Protein AF-A0A8J9RIR8-F1 (afdb_monomer)

Radius of gyration: 15.97 Å; Cα contacts (8 Å, |Δi|>4): 294; chains: 1; bounding box: 37×49×43 Å

Mean predicted aligned error: 5.19 Å

Sequence (174 aa):
MQAFPHGALAYFNCGPESGASQPHKHTQIVPLPLAEGAGPELPFQRIIEDAQREEQTTKHVLALHSLPFQSYACLLPDRPTSKDLEQIFKELKAAFSPAVVPADGSPESYNMVLTSNFMMLVPRSRETYGPVAVNSMGFAGSMLVRSREELDFIHTESPMRVLAAVGVPWSERY

Secondary structure (DSSP, 8-state):
--S-TT-EEEEEEESGGGT---SS---EEEESPSSTT--SS-HHHHHHHHHHHHH-S--S-EE-TTSSS--EEEEPPSS--HHHHHHHHHHHHHHHGGGT--TT-PPP-EEEEE-SSEEEEEEBS-SEETTEE--TTGGGT-----SHHHHHHHHHH-HHHHHHHHBPPPPP--

Foldseek 3Di:
DPPAPQFKKKKFWDFDFALDPDPDGDIDIDHPDPDPPDHRDFPCVVLVVVQVVVVPDPDQKGFSVVAQFTKIKGWDDQDDDPVNVVVSVVSLCVVVVVQFCDPVNGDWTWMWMDTSTMIMIFGWPHQFDPVAGDHNVLVSVDGDDDDPVSVVVCVVCPSRNRSNVGTGGDDPPD

Nearest PDB structures (foldseek):
  4i5w-assembly1_A  TM=7.607E-01  e=5.183E-11  Saccharomyces cerevisiae S288C
  4i5t-assembly3_B-2  TM=7.555E-01  e=6.732E-10  Saccharomyces cerevisiae S288C
  4i5t-assembly3_A  TM=7.401E-01  e=1.022E-09  Saccharomyces cerevisiae S288C
  4i5w-assembly2_B  TM=7.711E-01  e=5.427E-09  Saccharomyces cerevisiae S288C
  4i5v-assembly3_A  TM=7.826E-01  e=9.281E-09  Saccharomyces cerevisiae

Solvent-accessible surface area (backbone atoms only — not comparable to full-atom values): 9935 Å² total; per-residue (Å²): 132,69,97,46,87,58,38,49,42,36,35,33,45,37,40,83,26,10,50,48,91,63,96,64,94,68,74,49,76,44,62,36,40,89,45,90,95,50,63,59,74,48,73,57,53,59,54,52,55,51,44,55,65,71,64,75,57,89,67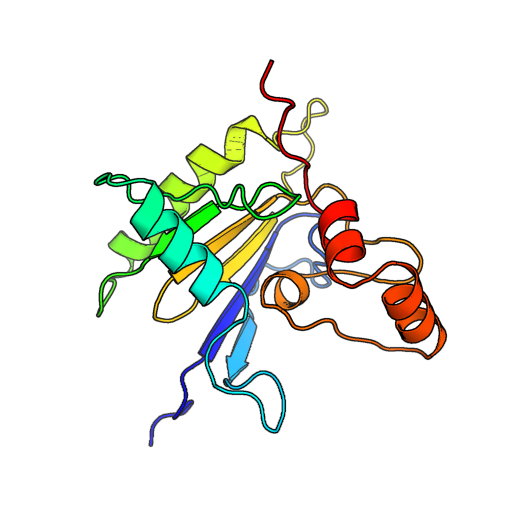,66,67,41,71,41,75,92,46,76,23,43,35,35,34,28,74,48,56,99,76,67,48,74,66,52,53,50,50,52,50,52,53,46,46,60,73,48,45,89,77,50,68,45,92,86,70,56,78,54,21,27,22,29,43,36,47,76,57,32,41,35,43,32,47,30,69,30,29,49,50,86,85,40,70,41,37,31,49,43,79,52,67,46,75,83,71,91,46,70,67,38,46,54,48,38,68,72,60,33,66,67,50,51,52,32,65,19,22,32,63,64,78,83,86,126

Structure (mmCIF, N/CA/C/O backbone):
data_AF-A0A8J9RIR8-F1
#
_entry.id   AF-A0A8J9RIR8-F1
#
loop_
_atom_site.group_PDB
_atom_site.id
_atom_site.type_symbol
_atom_site.label_atom_id
_atom_site.label_alt_id
_atom_site.label_comp_id
_atom_site.label_asym_id
_atom_site.label_entity_id
_atom_site.label_seq_id
_atom_site.pdb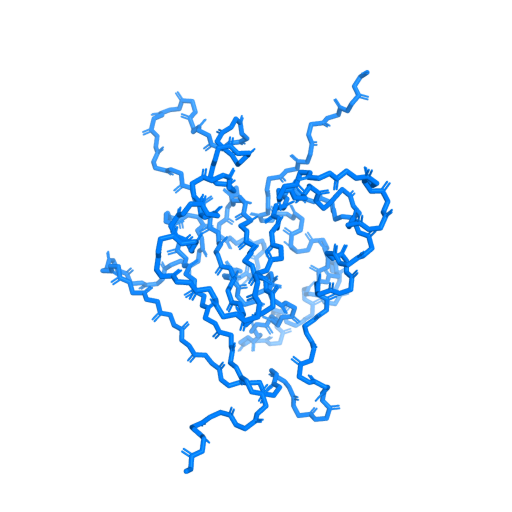x_PDB_ins_code
_atom_site.Cartn_x
_atom_site.Cartn_y
_atom_site.Cartn_z
_atom_site.occupancy
_atom_site.B_iso_or_equiv
_atom_site.auth_seq_id
_atom_site.auth_comp_id
_atom_site.auth_asym_id
_atom_site.auth_atom_id
_atom_site.pdbx_PDB_model_num
ATOM 1 N N . MET A 1 1 ? 8.951 -28.350 7.298 1.00 45.59 1 MET A N 1
ATOM 2 C CA . MET A 1 1 ? 7.948 -27.546 8.024 1.00 45.59 1 MET A CA 1
ATOM 3 C C . MET A 1 1 ? 7.936 -26.173 7.373 1.00 45.59 1 MET A C 1
ATOM 5 O O . MET A 1 1 ? 8.959 -25.504 7.406 1.00 45.59 1 MET A O 1
ATOM 9 N N . GLN A 1 2 ? 6.874 -25.816 6.651 1.00 62.34 2 GLN A N 1
ATOM 10 C CA . GLN A 1 2 ? 6.778 -24.506 6.003 1.00 62.34 2 GLN A CA 1
ATOM 11 C C . GLN A 1 2 ? 6.326 -23.514 7.080 1.00 62.34 2 GLN A C 1
ATOM 13 O O . GLN A 1 2 ? 5.289 -23.741 7.694 1.00 62.34 2 GLN A O 1
ATOM 18 N N . ALA A 1 3 ? 7.114 -22.471 7.360 1.00 73.44 3 ALA A N 1
ATOM 19 C CA . ALA A 1 3 ? 6.799 -21.504 8.422 1.00 73.44 3 ALA A CA 1
ATOM 20 C C . ALA A 1 3 ? 5.435 -20.817 8.209 1.00 73.44 3 ALA A C 1
ATOM 22 O O . ALA A 1 3 ? 4.784 -20.428 9.173 1.00 73.44 3 ALA A O 1
ATOM 23 N N . PHE A 1 4 ? 4.988 -20.739 6.951 1.00 84.00 4 PHE A N 1
ATOM 24 C CA . PHE A 1 4 ? 3.717 -20.156 6.535 1.00 84.00 4 PHE A CA 1
ATOM 25 C C . PHE A 1 4 ? 3.030 -21.074 5.507 1.00 84.00 4 PHE A C 1
ATOM 27 O O . PHE A 1 4 ? 3.273 -20.929 4.308 1.00 84.00 4 PHE A O 1
ATOM 34 N N . PRO A 1 5 ? 2.213 -22.056 5.935 1.00 83.81 5 PRO A N 1
ATOM 35 C CA . PRO A 1 5 ? 1.613 -23.047 5.032 1.00 83.81 5 PRO A CA 1
ATOM 36 C C . PRO A 1 5 ? 0.628 -22.439 4.021 1.00 83.81 5 PRO A C 1
ATOM 38 O O . PRO A 1 5 ? 0.393 -23.022 2.968 1.00 83.81 5 PRO A O 1
ATOM 41 N N . HIS A 1 6 ? 0.086 -21.257 4.318 1.00 85.81 6 HIS A N 1
ATOM 42 C CA . HIS A 1 6 ? -0.828 -20.513 3.447 1.00 85.81 6 HIS A CA 1
ATOM 43 C C . HIS A 1 6 ? -0.175 -19.278 2.804 1.00 85.81 6 HIS A C 1
ATOM 45 O O . HIS A 1 6 ? -0.866 -18.437 2.237 1.00 85.81 6 HIS A O 1
ATOM 51 N N . GLY A 1 7 ? 1.154 -19.165 2.886 1.00 90.62 7 GLY A N 1
ATOM 52 C CA . GLY A 1 7 ? 1.893 -17.993 2.429 1.00 90.62 7 GLY A CA 1
ATOM 53 C C . GLY A 1 7 ? 1.921 -16.855 3.450 1.00 90.62 7 GLY A C 1
ATOM 54 O O . GLY A 1 7 ? 1.389 -16.951 4.559 1.00 90.62 7 GLY A O 1
ATOM 55 N N . ALA A 1 8 ? 2.603 -15.778 3.073 1.00 93.38 8 ALA A N 1
ATOM 56 C CA . ALA A 1 8 ? 2.803 -14.609 3.913 1.00 93.38 8 ALA A CA 1
ATOM 57 C C . ALA A 1 8 ? 2.716 -13.322 3.091 1.00 93.38 8 ALA A C 1
ATOM 59 O O . ALA A 1 8 ? 2.987 -13.303 1.888 1.00 93.38 8 ALA A O 1
ATOM 60 N N . LEU A 1 9 ? 2.379 -12.247 3.789 1.00 94.81 9 LEU A N 1
ATOM 61 C CA . LEU A 1 9 ? 2.416 -10.877 3.306 1.00 94.81 9 LEU A CA 1
ATOM 62 C C . LEU A 1 9 ? 3.607 -10.177 3.959 1.00 94.81 9 LEU A C 1
ATOM 64 O O . LEU A 1 9 ? 3.706 -10.137 5.185 1.00 94.81 9 LEU A O 1
ATOM 68 N N . ALA A 1 10 ? 4.487 -9.597 3.152 1.00 96.50 10 ALA A N 1
ATOM 69 C CA . ALA A 1 10 ? 5.483 -8.643 3.609 1.00 96.50 10 ALA A CA 1
ATOM 70 C C . ALA A 1 10 ? 5.003 -7.215 3.325 1.00 96.50 10 ALA A C 1
ATOM 72 O O . ALA A 1 10 ? 4.402 -6.953 2.283 1.00 96.50 10 ALA A O 1
ATOM 73 N N . TYR A 1 11 ? 5.278 -6.275 4.226 1.00 97.00 11 TYR A N 1
ATOM 74 C CA . TYR A 1 11 ? 4.916 -4.877 4.015 1.00 97.00 11 TYR A CA 1
ATOM 75 C C . TYR A 1 11 ? 5.944 -3.887 4.561 1.00 97.00 11 TYR A C 1
ATOM 77 O O . TYR A 1 11 ? 6.738 -4.197 5.456 1.00 97.00 11 TYR A O 1
ATOM 85 N N . PHE A 1 12 ? 5.931 -2.678 3.996 1.00 96.62 12 PHE A N 1
ATOM 86 C CA . PHE A 1 12 ? 6.843 -1.594 4.351 1.00 96.62 12 PHE A CA 1
ATOM 87 C C . PHE A 1 12 ? 6.146 -0.231 4.310 1.00 96.62 12 PHE A C 1
ATOM 89 O O . PHE A 1 12 ? 5.487 0.114 3.331 1.00 96.62 12 PHE A O 1
ATOM 96 N N . ASN A 1 13 ? 6.332 0.556 5.370 1.00 96.12 13 ASN A N 1
ATOM 97 C CA . ASN A 1 13 ? 5.835 1.924 5.492 1.00 96.12 13 ASN A CA 1
ATOM 98 C C . ASN A 1 13 ? 7.023 2.881 5.301 1.00 96.12 13 ASN A C 1
ATOM 100 O O . ASN A 1 13 ? 7.953 2.870 6.109 1.00 96.12 13 ASN A O 1
ATOM 104 N N . CYS A 1 14 ? 7.028 3.657 4.216 1.00 93.44 14 CYS A N 1
ATOM 105 C CA . CYS A 1 14 ? 8.095 4.600 3.895 1.00 93.44 14 CYS A CA 1
ATOM 106 C C . CYS A 1 14 ? 7.620 6.043 4.047 1.00 93.44 14 CYS A C 1
ATOM 108 O O . CYS A 1 14 ? 6.610 6.401 3.456 1.00 93.44 14 CYS A O 1
ATOM 110 N N . GLY A 1 15 ? 8.375 6.873 4.767 1.00 90.88 15 GLY A N 1
ATOM 111 C CA . GLY A 1 15 ? 8.093 8.303 4.904 1.00 90.88 15 GLY A CA 1
ATOM 112 C C . GLY A 1 15 ? 7.105 8.639 6.030 1.00 90.88 15 GLY A C 1
ATOM 113 O O . GLY A 1 15 ? 6.448 7.736 6.564 1.00 90.88 15 GLY A O 1
ATOM 114 N N . PRO A 1 16 ? 7.027 9.924 6.420 1.00 89.62 16 PRO A N 1
ATOM 115 C CA . PRO A 1 16 ? 6.246 10.380 7.573 1.00 89.62 16 PRO A CA 1
ATOM 116 C C . PRO A 1 16 ? 4.753 10.054 7.458 1.00 89.62 16 PRO A C 1
ATOM 118 O O . PRO A 1 16 ? 4.146 9.637 8.435 1.00 89.62 16 PRO A O 1
ATOM 121 N N . GLU A 1 17 ? 4.178 10.111 6.255 1.00 92.62 17 GLU A N 1
ATOM 122 C CA . GLU A 1 17 ? 2.733 9.936 6.057 1.00 92.62 17 GLU A CA 1
ATOM 123 C C . GLU A 1 17 ? 2.306 8.474 5.855 1.00 92.62 17 GLU A C 1
ATOM 125 O O . GLU A 1 17 ? 1.161 8.181 5.512 1.00 92.62 17 GLU A O 1
ATOM 130 N N . SER A 1 18 ? 3.220 7.517 6.022 1.00 91.19 18 SER A N 1
ATOM 131 C CA . SER A 1 18 ? 2.958 6.106 5.709 1.00 91.19 18 SER A CA 1
ATOM 132 C C . SER A 1 18 ? 2.389 5.275 6.858 1.00 91.19 18 SER A C 1
ATOM 134 O O . SER A 1 18 ? 2.110 4.086 6.661 1.00 91.19 18 SER A O 1
ATOM 136 N N . GLY A 1 19 ? 2.237 5.865 8.047 1.00 87.19 19 GLY A N 1
ATOM 137 C CA . GLY A 1 19 ? 1.955 5.125 9.280 1.00 87.19 19 GLY A CA 1
ATOM 138 C C . GLY A 1 19 ? 3.176 4.370 9.808 1.00 87.19 19 GLY A C 1
ATOM 139 O O . GLY A 1 19 ? 3.045 3.283 10.378 1.00 87.19 19 GLY A O 1
ATOM 140 N N . ALA A 1 20 ? 4.380 4.894 9.550 1.00 79.81 20 ALA A N 1
ATOM 141 C CA . ALA A 1 20 ? 5.628 4.342 10.060 1.00 79.81 20 ALA A CA 1
ATOM 142 C C . ALA A 1 20 ? 5.818 4.725 11.534 1.00 79.81 20 ALA A C 1
ATOM 144 O O . ALA A 1 20 ? 5.981 5.891 11.871 1.00 79.81 20 ALA A O 1
ATOM 145 N N . SER A 1 21 ? 5.856 3.729 12.419 1.00 72.44 21 SER A N 1
ATOM 146 C CA . SER A 1 21 ? 6.003 3.947 13.864 1.00 72.44 21 SER A CA 1
ATOM 147 C C . SER A 1 21 ? 7.442 3.837 14.382 1.00 72.44 21 SER A C 1
ATOM 149 O O . SER A 1 21 ? 7.676 4.068 15.564 1.00 72.44 21 SER A O 1
ATOM 151 N N . GLN A 1 22 ? 8.403 3.419 13.550 1.00 74.88 22 GLN A N 1
ATOM 152 C CA . GLN A 1 22 ? 9.813 3.266 13.935 1.00 74.88 22 GLN A CA 1
ATOM 153 C C . GLN A 1 22 ? 10.727 4.000 12.946 1.00 74.88 22 GLN A C 1
ATOM 155 O O . GLN A 1 22 ? 10.530 3.864 11.737 1.00 74.88 22 GLN A O 1
ATOM 160 N N . PRO A 1 23 ? 11.754 4.723 13.432 1.00 74.94 23 PRO A N 1
ATOM 161 C CA . PRO A 1 23 ? 12.629 5.531 12.582 1.00 74.94 23 PRO A CA 1
ATOM 162 C C . PRO A 1 23 ? 13.629 4.694 11.771 1.00 74.94 23 PRO A C 1
ATOM 164 O O . PRO A 1 23 ? 14.161 5.166 10.768 1.00 74.94 23 PRO A O 1
ATOM 167 N N . HIS A 1 24 ? 13.912 3.455 12.187 1.00 82.56 24 HIS A N 1
ATOM 168 C CA . HIS A 1 24 ? 14.817 2.573 11.454 1.00 82.56 24 HIS A CA 1
ATOM 169 C C . HIS A 1 24 ? 14.079 1.829 10.333 1.00 82.56 24 HIS A C 1
ATOM 171 O O . HIS A 1 24 ? 12.945 1.376 10.501 1.00 82.56 24 HIS A O 1
ATOM 177 N N . LYS A 1 25 ? 14.746 1.632 9.190 1.00 86.50 25 LYS A N 1
ATOM 178 C CA . LYS A 1 25 ? 14.196 0.861 8.067 1.00 86.50 25 LYS A CA 1
ATOM 179 C C . LYS A 1 25 ? 13.946 -0.586 8.502 1.00 86.50 25 LYS A C 1
ATOM 181 O O . LYS A 1 25 ? 14.880 -1.288 8.880 1.00 86.50 25 LYS A O 1
ATOM 186 N N . HIS A 1 26 ? 12.696 -1.030 8.447 1.00 91.88 26 HIS A N 1
ATOM 187 C CA . HIS A 1 26 ? 12.300 -2.396 8.778 1.00 91.88 26 HIS A CA 1
ATOM 188 C C . HIS A 1 26 ? 11.154 -2.838 7.871 1.00 91.88 26 HIS A C 1
ATOM 190 O O . HIS A 1 26 ? 10.289 -2.040 7.531 1.00 91.88 26 HIS A O 1
ATOM 196 N N . THR A 1 27 ? 11.147 -4.111 7.492 1.00 93.69 27 THR A N 1
ATOM 197 C CA . THR A 1 27 ? 10.045 -4.751 6.764 1.00 93.69 27 THR A CA 1
ATOM 198 C C . THR A 1 27 ? 9.365 -5.722 7.712 1.00 93.69 27 THR A C 1
ATOM 200 O O . THR A 1 27 ? 10.038 -6.423 8.468 1.00 93.69 27 THR A O 1
ATOM 203 N N . GLN A 1 28 ? 8.038 -5.757 7.689 1.00 94.81 28 GLN A N 1
ATOM 204 C CA . GLN A 1 28 ? 7.244 -6.642 8.534 1.00 94.81 28 GLN A CA 1
ATOM 205 C C . GLN A 1 28 ? 6.691 -7.784 7.684 1.00 94.81 28 GLN A C 1
ATOM 207 O O . GLN A 1 28 ? 6.364 -7.572 6.520 1.00 94.81 28 GLN A O 1
ATOM 212 N N . ILE A 1 29 ? 6.607 -8.988 8.251 1.00 95.69 29 ILE A N 1
ATOM 213 C CA . ILE A 1 29 ? 6.061 -10.175 7.584 1.00 95.69 29 ILE A CA 1
ATOM 214 C C . ILE A 1 29 ? 4.972 -10.750 8.482 1.00 95.69 29 ILE A C 1
ATOM 216 O O . ILE A 1 29 ? 5.214 -10.972 9.669 1.00 95.69 29 ILE A O 1
ATOM 220 N N . VAL A 1 30 ? 3.791 -10.993 7.919 1.00 94.12 30 VAL A N 1
ATOM 221 C CA . VAL A 1 30 ? 2.647 -11.582 8.622 1.00 94.12 30 VAL A CA 1
ATOM 222 C C . VAL A 1 30 ? 2.140 -12.823 7.878 1.00 94.12 30 VAL A C 1
ATOM 224 O O . VAL A 1 30 ? 2.160 -12.846 6.643 1.00 94.12 30 VAL A O 1
ATOM 227 N N . PRO A 1 31 ? 1.712 -13.872 8.602 1.00 93.69 31 PRO A N 1
ATOM 228 C CA . PRO A 1 31 ? 1.112 -15.054 7.995 1.00 93.69 31 PRO A CA 1
ATOM 229 C C . PRO A 1 31 ? -0.245 -14.727 7.361 1.00 93.69 31 PRO A C 1
ATOM 231 O O . PRO A 1 31 ? -0.963 -13.849 7.836 1.00 93.69 31 PRO A O 1
ATOM 234 N N . LEU A 1 32 ? -0.609 -15.471 6.317 1.00 92.12 32 LEU A N 1
ATOM 235 C CA . LEU A 1 32 ? -1.971 -15.508 5.780 1.00 92.12 32 LEU A CA 1
ATOM 236 C C . LEU A 1 32 ? -2.734 -16.724 6.348 1.00 92.12 32 LEU A C 1
ATOM 238 O O . LEU A 1 32 ? -2.093 -17.727 6.682 1.00 92.12 32 LEU A O 1
ATOM 242 N N . PRO A 1 33 ? -4.080 -16.678 6.442 1.00 92.50 33 PRO A N 1
ATOM 243 C CA . PRO A 1 33 ? -4.962 -15.544 6.133 1.00 92.50 33 PRO A CA 1
ATOM 244 C C . PRO A 1 33 ? -4.865 -14.414 7.172 1.00 92.50 33 PRO A C 1
ATOM 246 O O . PRO A 1 33 ? -4.462 -14.640 8.309 1.00 92.50 33 PRO A O 1
ATOM 249 N N . LEU A 1 34 ? -5.252 -13.192 6.787 1.00 89.25 34 LEU A N 1
ATOM 250 C CA . LEU A 1 34 ? -5.202 -12.023 7.684 1.00 89.25 34 LEU A CA 1
ATOM 251 C C . LEU A 1 34 ? -6.315 -12.001 8.743 1.00 89.25 34 LEU A C 1
ATOM 253 O O . LEU A 1 34 ? -6.209 -11.267 9.723 1.00 89.25 34 LEU A O 1
ATOM 257 N N . ALA A 1 35 ? -7.377 -12.780 8.546 1.00 85.81 35 ALA A N 1
ATOM 258 C CA . ALA A 1 35 ? -8.498 -12.891 9.468 1.00 85.81 35 ALA A CA 1
ATOM 259 C C . ALA A 1 35 ? -8.967 -14.346 9.560 1.00 85.81 35 ALA A C 1
ATOM 261 O O . ALA A 1 35 ? -8.908 -15.097 8.582 1.00 85.81 35 ALA A O 1
ATOM 262 N N . GLU A 1 36 ? -9.457 -14.742 10.732 1.00 82.94 36 GLU A N 1
ATOM 263 C CA . GLU A 1 36 ? -10.063 -16.059 10.918 1.00 82.94 36 GLU A CA 1
ATOM 264 C C . GLU A 1 36 ? -11.287 -16.224 10.008 1.00 82.94 36 GLU A C 1
ATOM 266 O O . GLU A 1 36 ? -12.110 -15.320 9.869 1.00 82.94 36 GLU A O 1
ATOM 271 N N . GLY A 1 37 ? -11.396 -17.381 9.354 1.00 81.06 37 GLY A N 1
ATOM 272 C CA . GLY A 1 37 ? -12.472 -17.665 8.401 1.00 81.06 37 GLY A CA 1
ATOM 273 C C . GLY A 1 37 ? -12.325 -16.987 7.032 1.00 81.06 37 GLY A C 1
ATOM 274 O O . GLY A 1 37 ? -13.119 -17.283 6.139 1.00 81.06 37 GLY A O 1
ATOM 275 N N . ALA A 1 38 ? -11.315 -16.133 6.827 1.00 81.56 38 ALA A N 1
ATOM 276 C CA . ALA A 1 38 ? -10.971 -15.611 5.508 1.00 81.56 38 ALA A CA 1
ATOM 277 C C . ALA A 1 38 ? -10.074 -16.590 4.730 1.00 81.56 38 ALA A C 1
ATOM 279 O O . ALA A 1 38 ? -9.322 -17.380 5.305 1.00 81.56 38 ALA A O 1
ATOM 280 N N . GLY A 1 39 ? -10.136 -16.518 3.398 1.00 84.19 39 GLY A N 1
ATOM 281 C CA . GLY A 1 39 ? -9.156 -17.176 2.535 1.00 84.19 39 GLY A CA 1
ATOM 282 C C . GLY A 1 39 ? -7.779 -16.495 2.613 1.00 84.19 39 GLY A C 1
ATOM 283 O O . GLY A 1 39 ? -7.671 -15.372 3.104 1.00 84.19 39 GLY A O 1
ATOM 284 N N . PRO A 1 40 ? -6.713 -17.145 2.112 1.00 83.62 40 PRO A N 1
ATOM 285 C CA . PRO A 1 40 ? -5.377 -16.544 2.065 1.00 83.62 40 PRO A CA 1
ATOM 286 C C . PRO A 1 40 ? -5.268 -15.407 1.038 1.00 83.62 40 PRO A C 1
ATOM 288 O O . PRO A 1 40 ? -4.310 -14.641 1.061 1.00 83.62 40 PRO A O 1
ATOM 291 N N . GLU A 1 41 ? -6.231 -15.309 0.124 1.00 86.44 41 GLU A N 1
ATOM 292 C CA . GLU A 1 41 ? -6.266 -14.302 -0.927 1.00 86.44 41 GLU A CA 1
ATOM 293 C C . GLU A 1 41 ? -6.605 -12.919 -0.355 1.00 86.44 41 GLU A C 1
ATOM 295 O O . GLU A 1 41 ? -7.573 -12.751 0.389 1.00 86.44 41 GLU A O 1
ATOM 300 N N . LEU A 1 42 ? -5.809 -11.915 -0.719 1.00 88.00 42 LEU A N 1
ATOM 301 C CA . LEU A 1 42 ? -6.040 -10.535 -0.300 1.00 88.00 42 LEU A CA 1
ATOM 302 C C . LEU A 1 42 ? -7.127 -9.889 -1.169 1.00 88.00 42 LEU A C 1
ATOM 304 O O . LEU A 1 42 ? -7.148 -10.137 -2.376 1.00 88.00 42 LEU A O 1
ATOM 308 N N . PRO A 1 43 ? -7.961 -8.978 -0.628 1.00 84.88 43 PRO A N 1
ATOM 309 C CA . PRO A 1 43 ? -9.014 -8.310 -1.401 1.00 84.88 43 PRO A CA 1
ATOM 310 C C . PRO A 1 43 ? -8.511 -7.624 -2.679 1.00 84.88 43 PRO A C 1
ATOM 312 O O . PRO A 1 43 ? -9.194 -7.620 -3.700 1.00 84.88 43 PRO A O 1
ATOM 315 N N . PHE A 1 44 ? -7.291 -7.082 -2.638 1.00 86.75 44 PHE A N 1
ATOM 316 C CA . PHE A 1 44 ? -6.675 -6.388 -3.767 1.00 86.75 44 PHE A CA 1
ATOM 317 C C . PHE A 1 44 ? -6.121 -7.319 -4.849 1.00 86.75 44 PHE A C 1
ATOM 319 O O . PHE A 1 44 ? -5.894 -6.856 -5.962 1.00 86.75 44 PHE A O 1
ATOM 326 N N . GLN A 1 45 ? -5.945 -8.618 -4.580 1.00 89.25 45 GLN A N 1
ATOM 327 C CA . GLN A 1 45 ? -5.436 -9.553 -5.585 1.00 89.25 45 GLN A CA 1
ATOM 328 C C . GLN A 1 45 ? -6.368 -9.620 -6.805 1.00 89.25 45 GLN A C 1
ATOM 330 O O . GLN A 1 45 ? -5.903 -9.486 -7.934 1.00 89.25 45 GLN A O 1
ATOM 335 N N . ARG A 1 46 ? -7.685 -9.709 -6.581 1.00 88.00 46 ARG A N 1
ATOM 336 C CA . ARG A 1 46 ? -8.682 -9.720 -7.667 1.00 88.00 46 ARG A CA 1
ATOM 337 C C . ARG A 1 46 ? -8.644 -8.450 -8.507 1.00 88.00 46 ARG A C 1
ATOM 339 O O . ARG A 1 46 ? -8.676 -8.530 -9.725 1.00 88.00 46 ARG A O 1
ATOM 346 N N . ILE A 1 47 ? -8.495 -7.295 -7.857 1.00 91.88 47 ILE A N 1
ATOM 347 C CA . ILE A 1 47 ? -8.394 -5.995 -8.534 1.00 91.88 47 ILE A CA 1
ATOM 348 C C . ILE A 1 47 ? -7.173 -5.950 -9.464 1.00 91.88 47 ILE A C 1
ATOM 350 O O . ILE A 1 47 ? -7.257 -5.416 -10.567 1.00 91.88 47 ILE A O 1
ATOM 354 N N . ILE A 1 48 ? -6.046 -6.525 -9.037 1.00 92.44 48 ILE A N 1
ATOM 355 C CA . ILE A 1 48 ? -4.823 -6.591 -9.845 1.00 92.44 48 ILE A CA 1
ATOM 356 C C . ILE A 1 48 ? -5.020 -7.523 -11.047 1.00 92.44 48 ILE A C 1
ATOM 358 O O . ILE A 1 48 ? -4.652 -7.170 -12.165 1.00 92.44 48 ILE A O 1
ATOM 362 N N . GLU A 1 49 ? -5.621 -8.694 -10.833 1.00 90.19 49 GLU A N 1
ATOM 363 C CA . GLU A 1 49 ? -5.919 -9.654 -11.903 1.00 90.19 49 GLU A CA 1
ATOM 364 C C . GLU A 1 49 ? -6.913 -9.086 -12.931 1.00 90.19 49 GLU A C 1
ATOM 366 O O . GLU A 1 49 ? -6.743 -9.292 -14.134 1.00 90.19 49 GLU A O 1
ATOM 371 N N . ASP A 1 50 ? -7.927 -8.343 -12.481 1.00 89.81 50 ASP A N 1
ATOM 372 C CA . ASP A 1 50 ? -8.871 -7.636 -13.351 1.00 89.81 50 ASP A CA 1
ATOM 373 C C . ASP A 1 50 ? -8.161 -6.565 -14.187 1.00 89.81 50 ASP A C 1
ATOM 375 O O . ASP A 1 50 ? -8.275 -6.574 -15.414 1.00 89.81 50 ASP A O 1
ATOM 379 N N . ALA A 1 51 ? -7.345 -5.715 -13.553 1.00 90.38 51 ALA A N 1
ATOM 380 C CA . ALA A 1 51 ? -6.566 -4.695 -14.252 1.00 90.38 51 ALA A CA 1
ATOM 381 C C . ALA A 1 51 ? -5.631 -5.309 -15.309 1.00 90.38 51 ALA A C 1
ATOM 383 O O . ALA A 1 51 ? -5.516 -4.782 -16.415 1.00 90.38 51 ALA A O 1
ATOM 384 N N . GLN A 1 52 ? -5.008 -6.456 -15.010 1.00 89.44 52 GLN A N 1
ATOM 385 C CA . GLN A 1 52 ? -4.170 -7.172 -15.974 1.00 89.44 52 GLN A CA 1
ATOM 386 C C . GLN A 1 52 ? -4.965 -7.641 -17.201 1.00 89.44 52 GLN A C 1
ATOM 388 O O . GLN A 1 52 ? -4.479 -7.533 -18.330 1.00 89.44 52 GLN A O 1
ATOM 393 N N . ARG A 1 53 ? -6.177 -8.173 -16.996 1.00 87.31 53 ARG A N 1
ATOM 394 C CA . ARG A 1 53 ? -7.047 -8.628 -18.092 1.00 87.31 53 ARG A CA 1
ATOM 395 C C . ARG A 1 53 ? -7.498 -7.473 -18.986 1.00 87.31 53 ARG A C 1
ATOM 397 O O . ARG A 1 53 ? -7.571 -7.646 -20.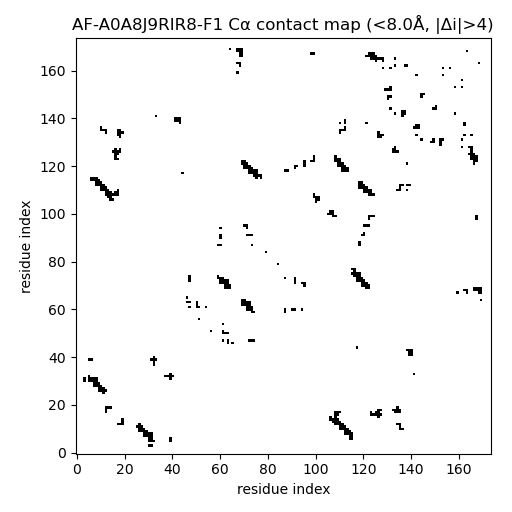201 1.00 87.31 53 ARG A O 1
ATOM 404 N N . GLU A 1 54 ? -7.800 -6.320 -18.396 1.00 84.81 54 GLU A N 1
ATOM 405 C CA . GLU A 1 54 ? -8.284 -5.132 -19.110 1.00 84.81 54 GLU A CA 1
ATOM 406 C C . GLU A 1 54 ? -7.197 -4.446 -19.941 1.00 84.81 54 GLU A C 1
ATOM 408 O O . GLU A 1 54 ? -7.445 -4.052 -21.080 1.00 84.81 54 GLU A O 1
ATOM 413 N N . GLU A 1 55 ? -5.988 -4.328 -19.394 1.00 76.75 55 GLU A N 1
ATOM 414 C CA . GLU A 1 55 ? -4.870 -3.614 -20.015 1.00 76.75 55 GLU A CA 1
ATOM 415 C C . GLU A 1 55 ? -4.394 -4.275 -21.333 1.00 76.75 55 GLU A C 1
ATOM 417 O O . GLU A 1 55 ? -3.791 -3.593 -22.162 1.00 76.75 55 GLU A O 1
ATOM 422 N N . GLN A 1 56 ? -4.686 -5.570 -21.569 1.00 65.00 56 GLN A N 1
ATOM 423 C CA . GLN A 1 56 ? -4.311 -6.346 -22.777 1.00 65.00 56 GLN A CA 1
ATOM 424 C C . GLN A 1 56 ? -2.862 -6.105 -23.249 1.00 65.00 56 GLN A C 1
ATOM 426 O O . GLN A 1 56 ? -2.546 -6.195 -24.437 1.00 65.00 56 GLN A O 1
ATOM 431 N N . THR A 1 57 ? -1.965 -5.772 -22.322 1.00 57.66 57 THR A N 1
ATOM 432 C CA . THR A 1 57 ? -0.616 -5.301 -22.626 1.00 57.66 57 THR A CA 1
ATOM 433 C C . THR A 1 57 ? 0.440 -6.124 -21.915 1.00 57.66 57 THR A C 1
ATOM 435 O O . THR A 1 57 ? 0.196 -6.788 -20.912 1.00 57.66 57 THR A O 1
ATOM 438 N N . THR A 1 58 ? 1.649 -6.059 -22.459 1.00 54.19 58 THR A N 1
ATOM 439 C CA . THR A 1 58 ? 2.865 -6.624 -21.880 1.00 54.19 58 THR A CA 1
ATOM 440 C C . THR A 1 58 ? 3.476 -5.721 -20.805 1.00 54.19 58 THR A C 1
ATOM 442 O O . THR A 1 58 ? 4.586 -5.999 -20.355 1.00 54.19 58 THR A O 1
ATOM 445 N N . LYS A 1 59 ? 2.836 -4.598 -20.434 1.00 55.72 59 LYS A N 1
ATOM 446 C CA . LYS A 1 59 ? 3.348 -3.741 -19.355 1.00 55.72 59 LYS A CA 1
ATOM 447 C C . LYS A 1 59 ? 3.349 -4.520 -18.041 1.00 55.72 59 LYS A C 1
ATOM 449 O O . LYS A 1 59 ? 2.341 -5.095 -17.648 1.00 55.72 59 LYS A O 1
ATOM 454 N N . HIS A 1 60 ? 4.488 -4.487 -17.357 1.00 77.50 60 HIS A N 1
ATOM 455 C CA . HIS A 1 60 ? 4.663 -5.116 -16.050 1.00 77.50 60 HIS A CA 1
ATOM 456 C C . HIS A 1 60 ? 3.917 -4.367 -14.935 1.00 77.50 60 HIS A C 1
ATOM 458 O O . HIS A 1 60 ? 3.406 -4.991 -14.009 1.00 77.50 60 HIS A O 1
ATOM 464 N N . VAL A 1 61 ? 3.803 -3.038 -15.043 1.00 91.31 61 VAL A N 1
ATOM 465 C CA . VAL A 1 61 ? 3.126 -2.196 -14.046 1.00 91.31 61 VAL A CA 1
ATOM 466 C C . VAL A 1 61 ? 1.685 -1.905 -14.452 1.00 91.31 61 VAL A C 1
ATOM 468 O O . VAL A 1 61 ? 1.432 -1.358 -15.524 1.00 91.31 61 VAL A O 1
ATOM 471 N N . LEU A 1 62 ? 0.768 -2.211 -13.540 1.00 93.25 62 LEU A N 1
ATOM 472 C CA . LEU A 1 62 ? -0.671 -2.009 -13.632 1.00 93.25 62 LEU A CA 1
ATOM 473 C C . LEU A 1 62 ? -1.077 -0.828 -12.746 1.00 93.25 62 LEU A C 1
ATOM 475 O O . LEU A 1 62 ? -0.779 -0.819 -11.549 1.00 93.25 62 LEU A O 1
ATOM 479 N N . ALA A 1 63 ? -1.774 0.153 -13.317 1.00 92.81 63 ALA A N 1
ATOM 480 C CA . ALA A 1 63 ? -2.426 1.220 -12.563 1.00 92.81 63 ALA A CA 1
ATOM 481 C C . ALA A 1 63 ? -3.845 0.775 -12.177 1.00 92.81 63 ALA A C 1
ATOM 483 O O . ALA A 1 63 ? -4.679 0.510 -13.042 1.00 92.81 63 ALA A O 1
ATOM 484 N N . LEU A 1 64 ? -4.141 0.687 -10.879 1.00 93.69 64 LEU A N 1
ATOM 485 C CA . LEU A 1 64 ? -5.404 0.127 -10.388 1.00 93.69 64 LEU A CA 1
ATOM 486 C C . LEU A 1 64 ? -6.504 1.201 -10.346 1.00 93.69 64 LEU A C 1
ATOM 488 O O . LEU A 1 64 ? -6.942 1.638 -9.284 1.00 93.69 64 LEU A O 1
ATOM 492 N N . HIS A 1 65 ? -6.950 1.655 -11.518 1.00 92.38 65 HIS A N 1
ATOM 493 C CA . HIS A 1 65 ? -7.914 2.757 -11.657 1.00 92.38 65 HIS A CA 1
ATOM 494 C C . HIS A 1 65 ? -9.319 2.473 -11.102 1.00 92.38 65 HIS A C 1
ATOM 496 O O . HIS A 1 65 ? -10.102 3.405 -10.932 1.00 92.38 65 HIS A O 1
ATOM 502 N N . SER A 1 66 ? -9.643 1.216 -10.793 1.00 92.88 66 SER A N 1
ATOM 503 C CA . SER A 1 66 ? -10.872 0.858 -10.076 1.00 92.88 66 SER A CA 1
ATOM 504 C C . SER A 1 66 ? -10.856 1.302 -8.606 1.00 92.88 66 SER A C 1
ATOM 506 O O . SER A 1 66 ? -11.908 1.354 -7.969 1.00 92.88 66 SER A O 1
ATOM 508 N N . LEU A 1 67 ? -9.684 1.653 -8.065 1.00 94.88 67 LEU A N 1
ATOM 509 C CA . LEU A 1 67 ? -9.533 2.227 -6.733 1.00 94.88 67 LEU A CA 1
ATOM 510 C C . LEU A 1 67 ? -9.565 3.761 -6.788 1.00 94.88 67 LEU A C 1
ATOM 512 O O . LEU A 1 67 ? -8.977 4.356 -7.690 1.00 94.88 67 LEU A O 1
ATOM 516 N N . PRO A 1 68 ? -10.181 4.437 -5.800 1.00 95.56 68 PRO A N 1
ATOM 517 C CA . PRO A 1 68 ? -10.331 5.898 -5.787 1.00 95.56 68 PRO A CA 1
ATOM 518 C C . PRO A 1 68 ? -9.046 6.655 -5.410 1.00 95.56 68 PRO A C 1
ATOM 520 O O . PRO A 1 68 ? -9.057 7.873 -5.249 1.00 95.56 68 PRO A O 1
ATOM 523 N N . PHE A 1 69 ? -7.939 5.942 -5.247 1.00 94.75 69 PHE A N 1
ATOM 524 C CA . PHE A 1 69 ? -6.622 6.477 -4.952 1.00 94.75 69 PHE A CA 1
ATOM 525 C C . PHE A 1 69 ? -5.602 5.794 -5.854 1.00 94.75 69 PHE A C 1
ATOM 527 O O . PHE A 1 69 ? -5.758 4.634 -6.251 1.00 94.75 69 PHE A O 1
ATOM 534 N N . GLN A 1 70 ? -4.535 6.521 -6.151 1.00 95.06 70 GLN A N 1
ATOM 535 C CA . GLN A 1 70 ? -3.416 6.012 -6.910 1.00 95.06 70 GLN A CA 1
ATOM 536 C C . GLN A 1 70 ? -2.847 4.777 -6.237 1.00 95.06 70 GLN A C 1
ATOM 538 O O . GLN A 1 70 ? -2.574 4.765 -5.040 1.00 95.06 70 GLN A O 1
ATOM 543 N N . SER A 1 71 ? -2.691 3.728 -7.022 1.00 95.25 71 SER A N 1
ATOM 544 C CA . SER A 1 71 ? -2.149 2.454 -6.583 1.00 95.25 71 SER A CA 1
ATOM 545 C C . SER A 1 71 ? -1.624 1.723 -7.806 1.00 95.25 71 SER A C 1
ATOM 547 O O . SER A 1 71 ? -2.250 1.713 -8.870 1.00 95.25 71 SER A O 1
ATOM 549 N N . TYR A 1 72 ? -0.429 1.167 -7.657 1.00 95.25 72 TYR A N 1
ATOM 550 C CA . TYR A 1 72 ? 0.315 0.554 -8.744 1.00 95.25 72 TYR A CA 1
ATOM 551 C C . TYR A 1 72 ? 0.741 -0.835 -8.310 1.00 95.25 72 TYR A C 1
ATOM 553 O O . TYR A 1 72 ? 1.265 -0.996 -7.207 1.00 95.25 72 TYR A O 1
ATOM 561 N N . ALA A 1 73 ? 0.538 -1.828 -9.163 1.00 95.88 73 ALA A N 1
ATOM 562 C CA . ALA A 1 73 ? 0.896 -3.204 -8.865 1.00 95.88 73 ALA A CA 1
ATOM 563 C C . ALA A 1 73 ? 1.617 -3.872 -10.029 1.00 95.88 73 ALA A C 1
ATOM 565 O O . ALA A 1 73 ? 1.478 -3.482 -11.181 1.00 95.88 73 ALA A O 1
ATOM 566 N N . CYS A 1 74 ? 2.394 -4.895 -9.711 1.00 94.38 74 CYS A N 1
ATOM 567 C CA . CYS A 1 74 ? 3.020 -5.783 -10.673 1.00 94.38 74 CYS A CA 1
ATOM 568 C C . CYS A 1 74 ? 2.841 -7.207 -10.163 1.00 94.38 74 CYS A C 1
ATOM 570 O O . CYS A 1 74 ? 3.134 -7.485 -8.995 1.00 94.38 74 CYS A O 1
ATOM 572 N N . LEU A 1 75 ? 2.385 -8.109 -11.028 1.00 92.38 75 LEU A N 1
ATOM 573 C CA . LEU A 1 75 ? 2.409 -9.535 -10.722 1.00 92.38 75 LEU A CA 1
ATOM 574 C C . LEU A 1 75 ? 3.853 -10.036 -10.718 1.00 92.38 75 LEU A C 1
ATOM 576 O O . LEU A 1 75 ? 4.692 -9.572 -11.492 1.00 92.38 75 LEU A O 1
ATOM 580 N N . LEU A 1 76 ? 4.145 -10.972 -9.824 1.00 92.06 76 LEU A N 1
ATOM 581 C CA . LEU A 1 76 ? 5.450 -11.603 -9.727 1.00 92.06 76 LEU A CA 1
ATOM 582 C C . LEU A 1 76 ? 5.481 -12.881 -10.571 1.00 92.06 76 LEU A C 1
ATOM 584 O O . LEU A 1 76 ? 4.468 -13.574 -10.674 1.00 92.06 76 LEU A O 1
ATOM 588 N N . PRO A 1 77 ? 6.642 -13.239 -11.143 1.00 90.00 77 PRO A N 1
ATOM 589 C CA . PRO A 1 77 ? 6.847 -14.586 -11.663 1.00 90.00 77 PRO A CA 1
ATOM 590 C C . PRO A 1 77 ? 6.829 -15.610 -10.515 1.00 90.00 77 PRO A C 1
ATOM 592 O O . PRO A 1 77 ? 7.143 -15.260 -9.382 1.00 90.00 77 PRO A O 1
ATOM 595 N N . ASP A 1 78 ? 6.570 -16.890 -10.808 1.00 87.06 78 ASP A N 1
ATOM 596 C CA . ASP A 1 78 ? 6.468 -17.974 -9.804 1.00 87.06 78 ASP A CA 1
ATOM 597 C C . ASP A 1 78 ? 7.652 -18.059 -8.820 1.00 87.06 78 ASP A C 1
ATOM 599 O O . ASP A 1 78 ? 7.517 -18.542 -7.693 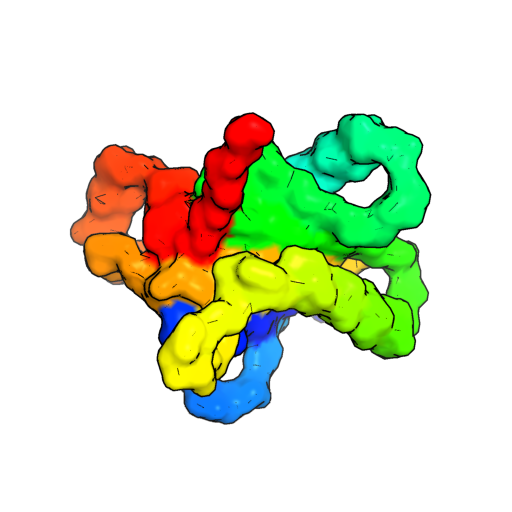1.00 87.06 78 ASP A O 1
ATOM 603 N N . ARG A 1 79 ? 8.850 -17.653 -9.257 1.00 88.56 79 ARG A N 1
ATOM 604 C CA . ARG A 1 79 ? 10.087 -17.674 -8.461 1.00 88.56 79 ARG A CA 1
ATOM 605 C C . ARG A 1 79 ? 10.931 -16.436 -8.763 1.00 88.56 79 ARG A C 1
ATOM 607 O O . ARG A 1 79 ? 11.906 -16.545 -9.509 1.00 88.56 79 ARG A O 1
ATOM 614 N N . PRO A 1 80 ? 10.573 -15.265 -8.214 1.00 91.75 80 PRO A N 1
ATOM 615 C CA . PRO A 1 80 ? 11.303 -14.042 -8.492 1.00 91.75 80 PRO A CA 1
ATOM 616 C C . PRO A 1 80 ? 12.678 -14.096 -7.825 1.00 91.75 80 PRO A C 1
ATOM 618 O O . PRO A 1 80 ? 12.821 -14.484 -6.663 1.00 91.75 80 PRO A O 1
ATOM 621 N N . THR A 1 81 ? 13.709 -13.691 -8.556 1.00 94.62 81 THR A N 1
ATOM 622 C CA . THR A 1 81 ? 15.033 -13.433 -7.991 1.00 94.62 81 THR A CA 1
ATOM 623 C C . THR A 1 81 ? 15.059 -12.071 -7.296 1.00 94.62 81 THR A C 1
ATOM 625 O O . THR A 1 81 ? 14.179 -11.232 -7.485 1.00 94.62 81 THR A O 1
ATOM 628 N N . SER A 1 82 ? 16.107 -11.797 -6.515 1.00 94.06 82 SER A N 1
ATOM 629 C CA . SER A 1 82 ? 16.304 -10.464 -5.927 1.00 94.06 82 SER A CA 1
ATOM 630 C C . SER A 1 82 ? 16.397 -9.359 -6.984 1.00 94.06 82 SER A C 1
ATOM 632 O O . SER A 1 82 ? 15.912 -8.256 -6.745 1.00 94.06 82 SER A O 1
ATOM 634 N N . LYS A 1 83 ? 16.970 -9.659 -8.158 1.00 94.94 83 LYS A N 1
ATOM 635 C CA . LYS A 1 83 ? 17.054 -8.719 -9.282 1.00 94.94 83 LYS A CA 1
ATOM 636 C C . LYS A 1 83 ? 15.681 -8.430 -9.878 1.00 94.94 83 LYS A C 1
ATOM 638 O O . LYS A 1 83 ? 15.402 -7.275 -10.179 1.00 94.94 83 LYS A O 1
ATOM 643 N N . ASP A 1 84 ? 14.828 -9.447 -9.993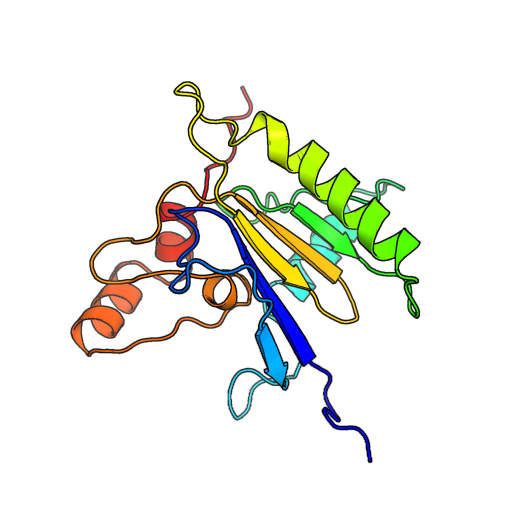 1.00 94.06 84 ASP A N 1
ATOM 644 C CA . ASP A 1 84 ? 13.459 -9.268 -10.486 1.00 94.06 84 ASP A CA 1
ATOM 645 C C . ASP A 1 84 ? 12.665 -8.373 -9.530 1.00 94.06 84 ASP A C 1
ATOM 647 O O . ASP A 1 84 ? 12.046 -7.406 -9.959 1.00 94.06 84 ASP A O 1
ATOM 651 N N . LEU A 1 85 ? 12.752 -8.628 -8.218 1.00 94.94 85 LEU A N 1
ATOM 652 C CA . LEU A 1 85 ? 12.084 -7.802 -7.206 1.00 94.94 85 LEU A CA 1
ATOM 653 C C . LEU A 1 85 ? 12.592 -6.354 -7.199 1.00 94.94 85 LEU A C 1
ATOM 655 O O . LEU A 1 85 ? 11.797 -5.427 -7.064 1.00 94.94 85 LEU A O 1
ATOM 659 N N . GLU A 1 86 ? 13.902 -6.147 -7.347 1.00 95.69 86 GLU A N 1
ATOM 660 C CA . GLU A 1 86 ? 14.490 -4.809 -7.439 1.00 95.69 86 GLU A CA 1
ATOM 661 C C . GLU A 1 86 ? 14.008 -4.070 -8.693 1.00 95.69 86 GLU A C 1
ATOM 663 O O . GLU A 1 86 ? 13.660 -2.891 -8.616 1.00 95.69 86 GLU A O 1
ATOM 668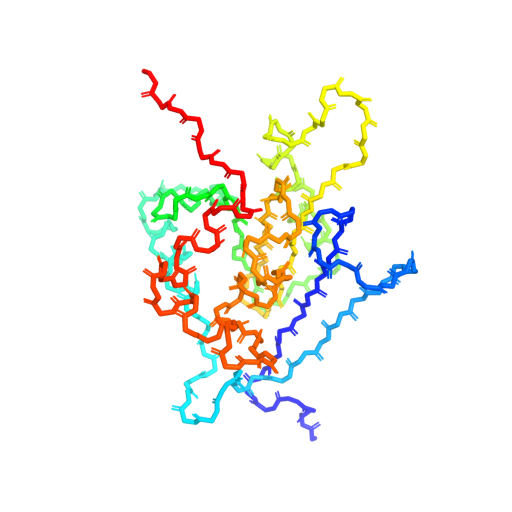 N N . GLN A 1 87 ? 13.974 -4.755 -9.838 1.00 94.75 87 GLN A N 1
ATOM 669 C CA . GLN A 1 87 ? 13.516 -4.182 -11.098 1.00 94.75 87 GLN A CA 1
ATOM 670 C C . GLN A 1 87 ? 12.033 -3.801 -11.024 1.00 94.75 87 GLN A C 1
ATOM 672 O O . GLN A 1 87 ? 11.682 -2.660 -11.316 1.00 94.75 87 GLN A O 1
ATOM 677 N N . ILE A 1 88 ? 11.187 -4.709 -10.534 1.00 94.94 88 ILE A N 1
ATOM 678 C CA . ILE A 1 88 ? 9.754 -4.467 -10.326 1.00 94.94 88 ILE A CA 1
ATOM 679 C C . ILE A 1 88 ? 9.538 -3.277 -9.389 1.00 94.94 88 ILE A C 1
ATOM 681 O O . ILE A 1 88 ? 8.742 -2.387 -9.683 1.00 94.94 88 ILE A O 1
ATOM 685 N N . PHE A 1 89 ? 10.285 -3.210 -8.285 1.00 95.06 89 PHE A N 1
ATOM 686 C CA . PHE A 1 89 ? 10.204 -2.076 -7.372 1.00 95.06 89 PHE A CA 1
ATOM 687 C C . PHE A 1 89 ? 10.574 -0.757 -8.065 1.00 95.06 89 PHE A C 1
ATOM 689 O O . PHE A 1 89 ? 9.870 0.234 -7.888 1.00 95.06 89 PHE A O 1
ATOM 696 N N . LYS A 1 90 ? 11.638 -0.725 -8.880 1.00 93.62 90 LYS A N 1
ATOM 697 C CA . LYS A 1 90 ? 12.034 0.473 -9.642 1.00 93.62 90 LYS A CA 1
ATOM 698 C C . LYS A 1 90 ? 10.965 0.902 -10.642 1.00 93.62 90 LYS A C 1
ATOM 700 O O . LYS A 1 90 ? 10.701 2.096 -10.758 1.00 93.62 90 LYS A O 1
ATOM 705 N N . GLU A 1 91 ? 10.344 -0.043 -11.337 1.00 93.38 91 GLU A N 1
ATOM 706 C CA . GLU A 1 91 ? 9.273 0.240 -12.297 1.00 93.38 91 GLU A CA 1
ATOM 707 C C . GLU A 1 91 ? 8.025 0.787 -11.600 1.00 93.38 91 GLU A C 1
ATOM 709 O O . GLU A 1 91 ? 7.491 1.819 -12.011 1.00 93.38 91 GLU A O 1
ATOM 714 N N . LEU A 1 92 ? 7.613 0.165 -10.490 1.00 93.94 92 LEU A N 1
ATOM 715 C CA . LEU A 1 92 ? 6.522 0.666 -9.656 1.00 93.94 92 LEU A CA 1
ATOM 716 C C . LEU A 1 92 ? 6.836 2.061 -9.113 1.00 93.94 92 LEU A C 1
ATOM 718 O O . LEU A 1 92 ? 5.982 2.943 -9.157 1.00 93.94 92 LEU A O 1
ATOM 722 N N . LYS A 1 93 ? 8.070 2.289 -8.646 1.00 91.38 93 LYS A N 1
ATOM 723 C CA . LYS A 1 93 ? 8.534 3.602 -8.186 1.00 91.38 93 LYS A CA 1
ATOM 724 C C . LYS A 1 93 ? 8.495 4.645 -9.295 1.00 91.38 93 LYS A C 1
ATOM 726 O O . LYS A 1 93 ? 8.066 5.756 -9.020 1.00 91.38 93 LYS A O 1
ATOM 731 N N . ALA A 1 94 ? 8.882 4.307 -10.522 1.00 90.06 94 ALA A N 1
ATOM 732 C CA . ALA A 1 94 ? 8.834 5.234 -11.648 1.00 90.06 94 ALA A CA 1
ATOM 733 C C . ALA A 1 94 ? 7.393 5.634 -12.015 1.00 90.06 94 ALA A C 1
ATOM 735 O O . ALA A 1 94 ? 7.144 6.807 -12.283 1.00 90.06 94 ALA A O 1
ATOM 736 N N . ALA A 1 95 ? 6.441 4.693 -11.969 1.00 87.38 95 ALA A N 1
ATOM 737 C CA . ALA A 1 95 ? 5.015 4.983 -12.163 1.00 87.38 95 ALA A CA 1
ATOM 738 C C . ALA A 1 95 ? 4.421 5.821 -11.013 1.00 87.38 95 ALA A C 1
ATOM 740 O O . ALA A 1 95 ? 3.594 6.699 -11.236 1.00 87.38 95 ALA A O 1
ATOM 741 N N . PHE A 1 96 ? 4.899 5.580 -9.791 1.00 78.12 96 PHE A N 1
ATOM 742 C CA . PHE A 1 96 ? 4.565 6.310 -8.567 1.00 78.12 96 PHE A CA 1
ATOM 743 C C . PHE A 1 96 ? 5.132 7.745 -8.527 1.00 78.12 96 PHE A C 1
ATOM 745 O O . PHE A 1 96 ? 4.477 8.653 -8.017 1.00 78.12 96 PHE A O 1
ATOM 752 N N . SER A 1 97 ? 6.353 7.967 -9.028 1.00 71.56 97 SER A N 1
ATOM 753 C CA . SER A 1 97 ? 7.120 9.208 -8.839 1.00 71.56 97 SER A CA 1
ATOM 754 C C . SER A 1 97 ? 6.415 10.501 -9.272 1.00 71.56 97 SER A C 1
ATOM 756 O O . SER A 1 97 ? 6.492 11.464 -8.511 1.00 71.56 97 SER A O 1
ATOM 758 N N . PRO A 1 98 ? 5.707 10.593 -10.415 1.00 63.97 98 PRO A N 1
ATOM 759 C CA . PRO A 1 98 ? 5.049 11.846 -10.795 1.00 63.97 98 PRO A CA 1
ATOM 760 C C . PRO A 1 98 ? 3.904 12.260 -9.854 1.00 63.97 98 PRO A C 1
ATOM 762 O O . PRO A 1 98 ? 3.469 13.405 -9.905 1.00 63.97 98 PRO A O 1
ATOM 765 N N . ALA A 1 99 ? 3.413 11.362 -8.997 1.00 61.09 99 ALA A N 1
ATOM 766 C CA . ALA A 1 99 ? 2.236 11.603 -8.171 1.00 61.09 99 ALA A CA 1
ATOM 767 C C . ALA A 1 99 ? 2.515 12.170 -6.774 1.00 61.09 99 ALA A C 1
ATOM 769 O O . ALA A 1 99 ? 1.588 12.651 -6.126 1.00 61.09 99 ALA A O 1
ATOM 770 N N . VAL A 1 100 ? 3.751 12.059 -6.272 1.00 64.38 100 VAL A N 1
ATOM 771 C CA . VAL A 1 100 ? 4.029 12.252 -4.832 1.00 64.38 100 VAL A CA 1
ATOM 772 C C . VAL A 1 100 ? 5.354 12.927 -4.538 1.00 64.38 100 VAL A C 1
ATOM 774 O O . VAL A 1 100 ? 5.710 13.006 -3.370 1.00 64.38 100 VAL A O 1
ATOM 777 N N . VAL A 1 101 ? 6.117 13.386 -5.535 1.00 68.69 101 VAL A N 1
ATOM 778 C CA . VAL A 1 101 ? 7.293 14.215 -5.229 1.00 68.69 101 VAL A CA 1
ATOM 779 C C . VAL A 1 101 ? 6.773 15.516 -4.621 1.00 68.69 101 VAL A C 1
ATOM 781 O O . VAL A 1 101 ? 6.140 16.297 -5.337 1.00 68.69 101 VAL A O 1
ATOM 784 N N . PRO A 1 102 ? 6.981 15.753 -3.314 1.00 68.25 102 PRO A N 1
ATOM 785 C CA . PRO A 1 102 ? 6.430 16.932 -2.678 1.00 68.25 102 PRO A CA 1
ATOM 786 C C . PRO A 1 102 ? 7.114 18.172 -3.250 1.00 68.25 102 PRO A C 1
ATOM 788 O O . PRO A 1 102 ? 8.338 18.213 -3.390 1.00 68.25 102 PRO A O 1
ATOM 791 N N . ALA A 1 103 ? 6.330 19.195 -3.594 1.00 71.94 103 ALA A N 1
ATOM 792 C CA . ALA A 1 103 ? 6.862 20.434 -4.167 1.00 71.94 103 ALA A CA 1
ATOM 793 C C . ALA A 1 103 ? 7.806 21.175 -3.200 1.00 71.94 103 ALA A C 1
ATOM 795 O O . ALA A 1 103 ? 8.650 21.957 -3.632 1.00 71.94 103 ALA A O 1
ATOM 796 N N . ASP A 1 104 ? 7.667 20.914 -1.900 1.00 72.81 104 ASP A N 1
ATOM 797 C CA . ASP A 1 104 ? 8.489 21.471 -0.826 1.00 72.81 104 ASP A CA 1
ATOM 798 C C . ASP A 1 104 ? 9.795 20.691 -0.578 1.00 72.81 104 ASP A C 1
ATOM 800 O O . ASP A 1 104 ? 10.584 21.072 0.287 1.00 72.81 104 ASP A O 1
ATOM 804 N N . GLY A 1 105 ? 10.046 19.619 -1.339 1.00 71.50 105 GLY A N 1
ATOM 805 C CA . GLY A 1 105 ? 11.242 18.787 -1.215 1.00 71.50 105 GLY A CA 1
ATOM 806 C C . GLY A 1 105 ? 11.231 17.835 -0.017 1.00 71.50 105 GLY A C 1
ATOM 807 O O . GLY A 1 105 ? 12.270 17.244 0.289 1.00 71.50 105 GLY A O 1
ATOM 808 N N . SER A 1 106 ? 10.094 17.672 0.668 1.00 73.31 106 SER A N 1
ATOM 809 C CA . SER A 1 106 ? 9.960 16.681 1.736 1.00 73.31 106 SER A CA 1
ATOM 810 C C . SER A 1 106 ? 10.076 15.238 1.206 1.00 73.31 106 SER A C 1
ATOM 812 O O . SER A 1 106 ? 9.901 14.985 0.009 1.00 73.31 106 SER A O 1
ATOM 814 N N . PRO A 1 107 ? 10.424 14.259 2.066 1.00 79.00 107 PRO A N 1
ATOM 815 C CA . PRO A 1 107 ? 10.500 12.867 1.652 1.00 79.00 107 PRO A CA 1
ATOM 816 C C . PRO A 1 107 ? 9.140 12.340 1.200 1.00 79.00 107 PRO A C 1
ATOM 818 O O . PRO A 1 107 ? 8.122 12.515 1.869 1.00 79.00 107 PRO A O 1
ATOM 821 N N . GLU A 1 108 ? 9.153 11.611 0.093 1.00 88.44 108 GLU A N 1
ATOM 822 C CA . GLU A 1 108 ? 8.007 10.843 -0.374 1.00 88.44 108 GLU A CA 1
ATOM 823 C C . GLU A 1 108 ? 7.472 9.887 0.704 1.00 88.44 108 GLU A C 1
ATOM 825 O O . GLU A 1 108 ? 8.234 9.291 1.472 1.00 88.44 108 GLU A O 1
ATOM 830 N N . SER A 1 109 ? 6.151 9.705 0.719 1.00 92.56 109 SER A N 1
ATOM 831 C CA . SER A 1 109 ? 5.496 8.737 1.593 1.00 92.56 109 SER A CA 1
ATOM 832 C C . SER A 1 109 ? 4.719 7.701 0.791 1.00 92.56 109 SER A C 1
ATOM 834 O O . SER A 1 109 ? 3.940 8.034 -0.104 1.00 92.56 109 SER A O 1
ATOM 836 N N . TYR A 1 110 ? 4.935 6.424 1.098 1.00 94.94 110 TYR A N 1
ATOM 837 C CA . TYR A 1 110 ? 4.250 5.321 0.431 1.00 94.94 110 TYR A CA 1
ATOM 838 C C . TYR A 1 110 ? 4.157 4.072 1.298 1.00 94.94 110 TYR A C 1
ATOM 840 O O . TYR A 1 110 ? 4.957 3.836 2.206 1.00 94.94 110 TYR A O 1
ATOM 848 N N . ASN A 1 111 ? 3.179 3.237 0.970 1.00 97.00 111 ASN A N 1
ATOM 849 C CA . ASN A 1 111 ? 3.081 1.880 1.470 1.00 97.00 111 ASN A CA 1
ATOM 850 C C . ASN A 1 111 ? 3.468 0.881 0.392 1.00 97.00 111 ASN A C 1
ATOM 852 O O . ASN A 1 111 ? 3.173 1.080 -0.785 1.00 97.00 111 ASN A O 1
ATOM 856 N N . MET A 1 112 ? 4.107 -0.201 0.816 1.00 97.19 112 MET A N 1
ATOM 857 C CA . MET A 1 112 ? 4.414 -1.346 -0.023 1.00 97.19 112 MET A CA 1
ATOM 858 C C . MET A 1 112 ? 3.775 -2.590 0.566 1.00 97.19 112 MET A C 1
ATOM 860 O O . MET A 1 112 ? 3.935 -2.873 1.754 1.00 97.19 112 MET A O 1
ATOM 864 N N . VAL A 1 113 ? 3.127 -3.355 -0.300 1.00 97.50 113 VAL A N 1
ATOM 865 C CA . VAL A 1 113 ? 2.628 -4.697 -0.030 1.00 97.50 113 VAL A CA 1
ATOM 866 C C . VAL A 1 113 ?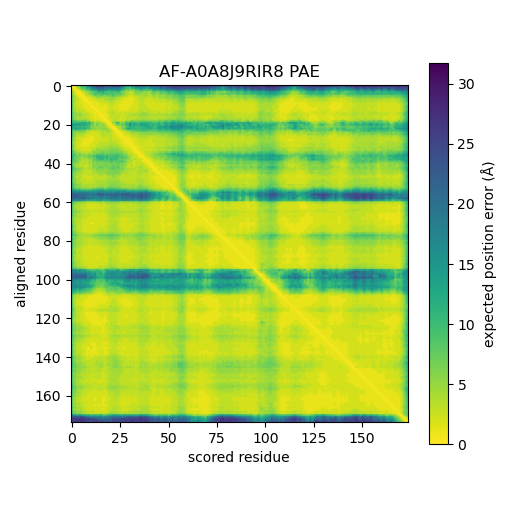 3.320 -5.660 -0.987 1.00 97.50 113 VAL A C 1
ATOM 868 O O . VAL A 1 113 ? 3.369 -5.418 -2.189 1.00 97.50 113 VAL A O 1
ATOM 871 N N . LEU A 1 114 ? 3.866 -6.749 -0.457 1.00 96.69 114 LEU A N 1
ATOM 872 C CA . LEU A 1 114 ? 4.548 -7.788 -1.214 1.00 96.69 114 LEU A CA 1
ATOM 873 C C . LEU A 1 114 ? 4.015 -9.158 -0.793 1.00 96.69 114 LEU A C 1
ATOM 875 O O . LEU A 1 114 ? 4.032 -9.510 0.385 1.00 96.69 114 LEU A O 1
ATOM 879 N N . THR A 1 115 ? 3.572 -9.942 -1.765 1.00 94.25 115 THR A N 1
ATOM 880 C CA . THR A 1 115 ? 3.189 -11.349 -1.594 1.00 94.25 115 THR A CA 1
ATOM 881 C C . THR A 1 115 ? 4.055 -12.227 -2.493 1.00 94.25 115 THR A C 1
ATOM 883 O O . THR A 1 115 ? 4.959 -11.737 -3.165 1.00 94.25 115 THR A O 1
ATOM 886 N N . SER A 1 116 ? 3.779 -13.530 -2.540 1.00 91.44 116 SER A N 1
ATOM 887 C CA . SER A 1 116 ? 4.364 -14.407 -3.562 1.00 91.44 116 SER A CA 1
ATOM 888 C C . SER A 1 116 ? 3.821 -14.143 -4.972 1.00 91.44 116 SER A C 1
ATOM 890 O O . SER A 1 116 ? 4.466 -14.546 -5.930 1.00 91.44 116 SER A O 1
ATOM 892 N N . ASN A 1 117 ? 2.678 -13.458 -5.103 1.00 91.69 117 ASN A N 1
ATOM 893 C CA . ASN A 1 117 ? 1.969 -13.292 -6.376 1.00 91.69 117 ASN A CA 1
ATOM 894 C C . ASN A 1 117 ? 2.109 -11.886 -6.962 1.00 91.69 117 ASN A C 1
ATOM 896 O O . ASN A 1 117 ? 2.002 -11.716 -8.171 1.00 91.69 117 ASN A O 1
ATOM 900 N N . PHE A 1 118 ? 2.308 -10.863 -6.129 1.00 94.50 118 PHE A N 1
ATOM 901 C CA . PHE A 1 118 ? 2.375 -9.475 -6.583 1.00 94.50 118 PHE A CA 1
ATOM 902 C C . PHE A 1 118 ? 3.175 -8.579 -5.633 1.00 94.50 118 PHE A C 1
ATOM 904 O O . PHE A 1 118 ? 3.301 -8.857 -4.437 1.00 94.50 118 PHE A O 1
ATOM 911 N N . MET A 1 119 ? 3.651 -7.458 -6.170 1.00 96.56 119 MET A N 1
ATOM 912 C CA . MET A 1 119 ? 4.103 -6.292 -5.416 1.00 96.56 119 MET A CA 1
ATOM 913 C C . MET A 1 119 ? 3.184 -5.112 -5.732 1.00 96.56 119 MET A C 1
ATOM 915 O O . MET A 1 119 ? 2.851 -4.888 -6.892 1.00 96.56 119 MET A O 1
ATOM 919 N N . MET A 1 120 ? 2.782 -4.357 -4.714 1.00 96.94 120 MET A N 1
ATOM 920 C CA . MET A 1 120 ? 1.943 -3.170 -4.849 1.00 96.94 120 MET A CA 1
ATOM 921 C C . MET A 1 120 ? 2.545 -1.999 -4.076 1.00 96.94 120 MET A C 1
ATOM 923 O O . MET A 1 120 ? 2.958 -2.159 -2.926 1.00 96.94 120 MET A O 1
ATOM 927 N N . LEU A 1 121 ? 2.562 -0.822 -4.701 1.00 96.56 121 LEU A N 1
ATOM 928 C CA . LEU A 1 121 ? 2.897 0.451 -4.074 1.00 96.56 121 LEU A CA 1
ATOM 929 C C . LEU A 1 121 ? 1.677 1.367 -4.049 1.00 96.56 121 LEU A C 1
ATOM 931 O O . LEU A 1 121 ? 0.990 1.538 -5.058 1.00 96.56 121 LEU A O 1
ATOM 935 N N . VAL A 1 122 ? 1.450 1.990 -2.894 1.00 96.31 122 VAL A N 1
ATOM 936 C CA . VAL A 1 122 ? 0.389 2.977 -2.702 1.00 96.31 122 VAL A CA 1
ATOM 937 C C . VAL A 1 122 ? 0.983 4.293 -2.205 1.00 96.31 122 VAL A C 1
ATOM 939 O O . VAL A 1 122 ? 1.509 4.335 -1.088 1.00 96.31 122 VAL A O 1
ATOM 942 N N . PRO A 1 123 ? 0.925 5.370 -3.001 1.00 95.12 123 PRO A N 1
ATOM 943 C CA . PRO A 1 123 ? 1.286 6.705 -2.554 1.00 95.12 123 PRO A CA 1
ATOM 944 C C . PRO A 1 123 ? 0.394 7.246 -1.440 1.00 95.12 123 PRO A C 1
ATOM 946 O O . PRO A 1 123 ? -0.828 7.099 -1.469 1.00 95.12 123 PRO A O 1
ATOM 949 N N . ARG A 1 124 ? 1.023 7.900 -0.458 1.00 94.62 124 ARG A N 1
ATOM 950 C CA . ARG A 1 124 ? 0.371 8.399 0.756 1.00 94.62 124 ARG A CA 1
ATOM 951 C C . ARG A 1 124 ? 0.414 9.916 0.815 1.00 94.62 124 ARG A C 1
ATOM 953 O O . ARG A 1 124 ? 1.466 10.510 0.602 1.00 94.62 124 ARG A O 1
ATOM 960 N N . SER A 1 125 ? -0.734 10.517 1.117 1.00 91.94 125 SER A N 1
ATOM 961 C CA . SER A 1 125 ? -0.885 11.969 1.277 1.00 91.94 125 SER A CA 1
ATOM 962 C C . SER A 1 125 ? -0.919 12.406 2.741 1.00 91.94 125 SER A C 1
ATOM 964 O O . SER A 1 125 ? -0.640 13.563 3.037 1.00 91.94 125 SER A O 1
ATOM 966 N N . ARG A 1 126 ? -1.296 11.495 3.642 1.00 92.94 126 ARG A N 1
ATOM 967 C CA . ARG A 1 126 ? -1.361 11.705 5.092 1.00 92.94 126 ARG A CA 1
ATOM 968 C C . ARG A 1 126 ? -1.365 10.370 5.829 1.00 92.94 126 ARG A C 1
ATOM 970 O O . ARG A 1 126 ? -1.874 9.380 5.294 1.00 92.94 126 ARG A O 1
ATOM 977 N N . GLU A 1 127 ? -0.877 10.345 7.063 1.00 94.88 127 GLU A N 1
ATOM 978 C CA . GLU A 1 127 ? -0.925 9.151 7.919 1.00 94.88 127 GLU A CA 1
ATOM 979 C C . GLU A 1 127 ? -2.357 8.764 8.338 1.00 94.88 127 GLU A C 1
ATOM 981 O O . GLU A 1 127 ? -2.711 7.577 8.335 1.00 94.88 127 GLU A O 1
ATOM 986 N N . THR A 1 128 ? -3.173 9.757 8.698 1.00 96.25 128 THR A N 1
ATOM 987 C CA . THR A 1 128 ? -4.448 9.559 9.398 1.00 96.25 128 THR A CA 1
ATOM 988 C C . THR A 1 128 ? -5.640 10.171 8.665 1.00 96.25 128 THR A C 1
ATOM 990 O O . THR A 1 128 ? -5.522 11.139 7.908 1.00 96.25 128 THR A O 1
ATOM 993 N N . TYR A 1 129 ? -6.825 9.622 8.929 1.00 97.19 129 TYR A N 1
ATOM 994 C CA . TYR A 1 129 ? -8.101 10.241 8.592 1.00 97.19 129 TYR A CA 1
ATOM 995 C C . TYR A 1 129 ? -9.063 10.113 9.773 1.00 97.19 129 TYR A C 1
ATOM 997 O O . TYR A 1 129 ? -9.416 9.008 10.188 1.00 97.19 129 TYR A O 1
ATOM 1005 N N . GLY A 1 130 ? -9.444 11.257 10.347 1.00 95.69 130 GLY A N 1
ATOM 1006 C CA . GLY A 1 130 ? -10.138 11.282 11.633 1.00 95.69 130 GLY A CA 1
ATOM 1007 C C . GLY A 1 130 ? -9.298 10.584 12.719 1.00 95.69 130 GLY A C 1
ATOM 1008 O O . GLY A 1 130 ? -8.098 10.853 12.803 1.00 95.69 130 GLY A O 1
ATOM 1009 N N . PRO A 1 131 ? -9.887 9.683 13.527 1.00 96.25 131 PRO A N 1
ATOM 1010 C CA . PRO A 1 131 ? -9.162 8.944 14.561 1.00 96.25 131 PRO A CA 1
ATOM 1011 C C . PRO A 1 131 ? -8.340 7.765 14.010 1.00 96.25 131 PRO A C 1
ATOM 1013 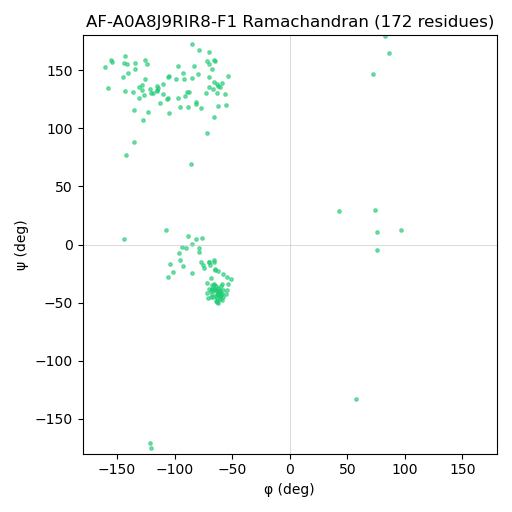O O . PRO A 1 131 ? -7.605 7.129 14.761 1.00 96.25 131 PRO A O 1
ATOM 1016 N N . VAL A 1 132 ? -8.456 7.437 12.718 1.00 96.62 132 VAL A N 1
ATOM 1017 C CA . VAL A 1 132 ? -7.888 6.209 12.150 1.00 96.62 132 VAL A CA 1
ATOM 1018 C C . VAL A 1 132 ? -6.522 6.481 11.529 1.00 96.62 132 VAL A C 1
ATOM 1020 O O . VAL A 1 132 ? -6.407 7.224 10.553 1.00 96.62 132 VAL A O 1
ATOM 1023 N N . ALA A 1 133 ? -5.488 5.826 12.055 1.00 95.56 133 ALA A N 1
ATOM 1024 C CA . ALA A 1 133 ? -4.174 5.752 11.424 1.00 95.56 133 ALA A CA 1
ATOM 1025 C C . ALA A 1 133 ? -4.108 4.566 10.456 1.00 95.56 133 ALA A C 1
ATOM 1027 O O . ALA A 1 133 ? -4.461 3.440 10.811 1.00 95.56 133 ALA A O 1
ATOM 1028 N N . VAL A 1 134 ? -3.625 4.807 9.237 1.00 96.75 134 VAL A N 1
ATOM 1029 C CA . VAL A 1 134 ? -3.539 3.780 8.194 1.00 96.75 134 VAL A CA 1
ATOM 1030 C C . VAL A 1 134 ? -2.080 3.510 7.851 1.00 96.75 134 VAL A C 1
ATOM 1032 O O . VAL A 1 134 ? -1.305 4.429 7.589 1.00 96.75 134 VAL A O 1
ATOM 1035 N N . ASN A 1 135 ? -1.715 2.232 7.796 1.00 95.81 135 ASN A N 1
ATOM 1036 C CA . ASN A 1 135 ? -0.429 1.758 7.290 1.00 95.81 135 ASN A CA 1
ATOM 1037 C C . ASN A 1 135 ? -0.644 0.788 6.113 1.00 95.81 135 ASN A C 1
ATOM 1039 O O . ASN A 1 135 ? -1.769 0.606 5.642 1.00 95.81 135 ASN A O 1
ATOM 1043 N N . SER A 1 136 ? 0.419 0.120 5.660 1.00 97.00 136 SER A N 1
ATOM 1044 C CA . SER A 1 136 ? 0.344 -0.826 4.536 1.00 97.00 136 SER A CA 1
ATOM 1045 C C . SER A 1 136 ? -0.695 -1.941 4.705 1.00 97.00 136 SER A C 1
ATOM 1047 O O . SER A 1 136 ? -1.228 -2.407 3.704 1.00 97.00 136 SER A O 1
ATOM 1049 N N . MET A 1 137 ? -1.029 -2.353 5.935 1.00 95.50 137 MET A N 1
ATOM 1050 C CA . MET A 1 137 ? -2.054 -3.379 6.174 1.00 95.50 137 MET A CA 1
ATOM 1051 C C . MET A 1 137 ? -3.448 -2.912 5.755 1.00 95.50 137 MET A C 1
ATOM 1053 O O . MET A 1 137 ? -4.219 -3.713 5.226 1.00 95.50 137 MET A O 1
ATOM 1057 N N . GLY A 1 138 ? -3.755 -1.617 5.899 1.00 95.69 138 GLY A N 1
ATOM 1058 C CA . GLY A 1 138 ? -5.013 -1.053 5.407 1.00 95.69 138 GLY A CA 1
ATOM 1059 C C . GLY A 1 138 ? -5.154 -1.252 3.897 1.00 95.69 138 GLY A C 1
ATOM 1060 O O . GLY A 1 138 ? -6.183 -1.727 3.422 1.00 95.69 138 GLY A O 1
ATOM 1061 N N . PHE A 1 139 ? -4.066 -1.021 3.160 1.00 95.69 139 PHE A N 1
ATOM 1062 C CA . PHE A 1 139 ? -3.973 -1.286 1.722 1.00 95.69 139 PHE A CA 1
ATOM 1063 C C . PHE A 1 139 ? -3.751 -2.764 1.373 1.00 95.69 139 PHE A C 1
ATOM 1065 O O . PHE A 1 139 ? -3.744 -3.111 0.203 1.00 95.69 139 PHE A O 1
ATOM 1072 N N . ALA A 1 140 ? -3.603 -3.655 2.353 1.00 94.06 140 ALA A N 1
ATOM 1073 C CA . ALA A 1 140 ? -3.716 -5.102 2.162 1.00 94.06 140 ALA A CA 1
ATOM 1074 C C . ALA A 1 140 ? -5.142 -5.615 2.447 1.00 94.06 140 ALA A C 1
ATOM 1076 O O . ALA A 1 140 ? -5.414 -6.799 2.272 1.00 94.06 140 ALA A O 1
ATOM 1077 N N . GLY A 1 141 ? -6.061 -4.733 2.862 1.00 91.56 141 GLY A N 1
ATOM 1078 C CA . GLY A 1 141 ? -7.463 -5.053 3.136 1.00 91.56 141 GLY A CA 1
ATOM 1079 C C . GLY A 1 141 ? -7.765 -5.324 4.609 1.00 91.56 141 GLY A C 1
ATOM 1080 O O . GLY A 1 141 ? -8.840 -5.822 4.924 1.00 91.56 141 GLY A O 1
ATOM 1081 N N . SER A 1 142 ? -6.837 -5.001 5.514 1.00 92.75 142 SER A N 1
ATOM 1082 C CA . SER A 1 142 ? -6.979 -5.224 6.952 1.00 92.75 142 SER A CA 1
ATOM 1083 C C . SER A 1 142 ? -6.717 -3.937 7.729 1.00 92.75 142 SER A C 1
ATOM 1085 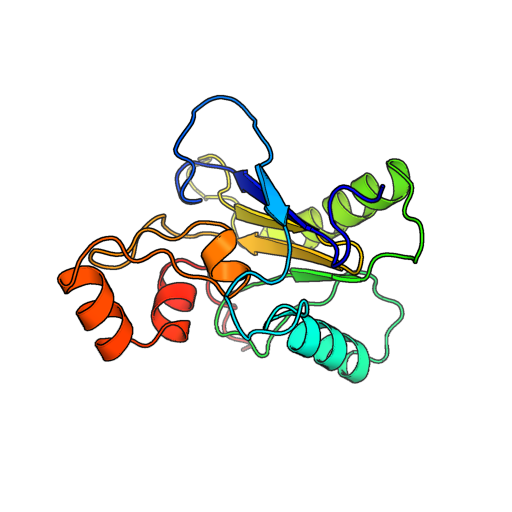O O . SER A 1 142 ? -5.575 -3.506 7.882 1.00 92.75 142 SER A O 1
ATOM 1087 N N . MET A 1 143 ? -7.776 -3.338 8.273 1.00 91.75 143 MET A N 1
ATOM 1088 C CA . MET A 1 143 ? -7.666 -2.181 9.163 1.00 91.75 143 MET A CA 1
ATOM 1089 C C . MET A 1 143 ? -7.567 -2.634 10.617 1.00 91.75 143 MET A C 1
ATOM 1091 O O . MET A 1 143 ? -8.403 -3.398 11.094 1.00 91.75 143 MET A O 1
ATOM 1095 N N . LEU A 1 144 ? -6.548 -2.146 11.325 1.00 89.81 144 LEU A N 1
ATOM 1096 C CA . LEU A 1 144 ? -6.451 -2.327 12.768 1.00 89.81 144 LEU A CA 1
ATOM 1097 C C . LEU A 1 144 ? -7.326 -1.280 13.454 1.00 89.81 144 LEU A C 1
ATOM 1099 O O . LEU A 1 144 ? -7.104 -0.089 13.270 1.00 89.81 144 LEU A O 1
ATOM 1103 N N . VAL A 1 145 ? -8.268 -1.743 14.269 1.00 92.25 145 VAL A N 1
ATOM 1104 C CA . VAL A 1 145 ? -9.176 -0.893 15.041 1.00 92.25 145 VAL A CA 1
ATOM 1105 C C . VAL A 1 145 ? -8.848 -1.044 16.520 1.00 92.25 145 VAL A C 1
ATOM 1107 O O . VAL A 1 145 ? -8.866 -2.155 17.050 1.00 92.25 145 VAL A O 1
ATOM 1110 N N . ARG A 1 146 ? -8.509 0.060 17.183 1.00 92.50 146 ARG A N 1
ATOM 1111 C CA . ARG A 1 146 ? -8.034 0.079 18.578 1.00 92.50 146 ARG A CA 1
ATOM 1112 C C . ARG A 1 146 ? -9.094 0.548 19.564 1.00 92.50 146 ARG A C 1
ATOM 1114 O O . ARG A 1 146 ? -8.949 0.323 20.764 1.00 92.50 146 ARG A O 1
ATOM 1121 N N . SER A 1 147 ? -10.148 1.197 19.080 1.00 96.56 147 SER A N 1
ATOM 1122 C CA . SER A 1 147 ? -11.207 1.757 19.914 1.00 96.56 147 SER A CA 1
ATOM 1123 C C . SER A 1 147 ? -12.581 1.621 19.261 1.00 96.56 147 SER A C 1
ATOM 1125 O O . SER A 1 147 ? -12.714 1.405 18.055 1.00 96.56 147 SER A O 1
ATOM 1127 N N . ARG A 1 148 ? -13.632 1.765 20.075 1.00 97.31 148 ARG A N 1
ATOM 1128 C CA . ARG A 1 148 ? -15.009 1.814 19.575 1.00 97.31 148 ARG A CA 1
ATOM 1129 C C . ARG A 1 148 ? -15.243 3.035 18.680 1.00 97.31 148 ARG A C 1
ATOM 1131 O O . ARG A 1 148 ? -15.946 2.922 17.687 1.00 97.31 148 ARG A O 1
ATOM 1138 N N . GLU A 1 149 ? -14.606 4.155 19.008 1.00 97.44 149 GLU A N 1
ATOM 1139 C CA . GLU A 1 149 ? -14.645 5.386 18.217 1.00 97.44 149 GLU A CA 1
ATOM 1140 C C . GLU A 1 149 ? -14.074 5.174 16.810 1.00 97.44 149 GLU A C 1
ATOM 1142 O O . GLU A 1 149 ? -14.718 5.538 15.830 1.00 97.44 149 GLU A O 1
ATOM 1147 N N . GLU A 1 150 ? -12.912 4.523 16.691 1.00 97.56 150 GLU A N 1
ATOM 1148 C CA . GLU A 1 150 ? -12.334 4.170 15.389 1.00 97.56 150 GLU A CA 1
ATOM 1149 C C . GLU A 1 150 ? -13.268 3.246 14.594 1.00 97.56 150 GLU A C 1
ATOM 1151 O O . GLU A 1 150 ? -13.458 3.446 13.394 1.00 97.56 150 GLU A O 1
ATOM 1156 N N . LEU A 1 151 ? -13.893 2.263 15.256 1.00 97.00 151 LEU A N 1
ATOM 1157 C CA . LEU A 1 151 ? -14.841 1.350 14.612 1.00 97.00 151 LEU A CA 1
ATOM 1158 C C . LEU A 1 151 ? -16.064 2.093 14.062 1.00 97.00 151 LEU A C 1
ATOM 1160 O O . LEU A 1 151 ? -16.439 1.907 12.904 1.00 97.00 151 LEU A O 1
ATOM 1164 N N . ASP A 1 152 ? -16.686 2.931 14.890 1.00 98.12 152 ASP A N 1
ATOM 1165 C CA . ASP A 1 152 ? -17.882 3.690 14.525 1.00 98.12 152 ASP A CA 1
ATOM 1166 C C . ASP A 1 152 ? -17.564 4.715 13.419 1.00 98.12 152 ASP A C 1
ATOM 1168 O O . ASP A 1 152 ? -18.364 4.905 12.496 1.00 98.12 152 ASP A O 1
ATOM 1172 N N . PHE A 1 153 ? -16.363 5.305 13.439 1.00 98.12 153 PHE A N 1
ATOM 1173 C CA . PHE A 1 153 ? -15.873 6.167 12.366 1.00 98.12 153 PHE A CA 1
ATOM 1174 C C . PHE A 1 153 ? -15.726 5.405 11.041 1.00 98.12 153 PHE A C 1
ATOM 1176 O O . PHE A 1 153 ? -16.246 5.852 10.019 1.00 98.12 153 PHE A O 1
ATOM 1183 N N . ILE A 1 154 ? -15.093 4.224 11.043 1.00 97.12 154 ILE A N 1
ATOM 1184 C CA . ILE A 1 154 ? -14.943 3.391 9.835 1.00 97.12 154 ILE A CA 1
ATOM 1185 C C . ILE A 1 154 ? -16.307 2.945 9.297 1.00 97.12 154 ILE A C 1
ATOM 1187 O O . ILE A 1 154 ? -16.495 2.909 8.082 1.00 97.12 154 ILE A O 1
ATOM 1191 N N . HIS A 1 155 ? -17.272 2.629 10.163 1.00 96.94 155 HIS A N 1
ATOM 1192 C CA . HIS A 1 155 ? -18.635 2.312 9.730 1.00 96.94 155 HIS A CA 1
ATOM 1193 C C . HIS A 1 155 ? -19.336 3.504 9.078 1.00 96.94 155 HIS A C 1
ATOM 1195 O O . HIS A 1 155 ? -20.049 3.319 8.093 1.00 96.94 155 HIS A O 1
ATOM 1201 N N . THR A 1 156 ? -19.119 4.707 9.606 1.00 97.69 156 THR A N 1
ATOM 1202 C CA . THR A 1 156 ? -19.721 5.939 9.085 1.00 97.69 156 THR A CA 1
ATOM 1203 C C . THR A 1 156 ? -19.115 6.334 7.737 1.00 97.69 156 THR A C 1
ATOM 1205 O O . THR A 1 156 ? -19.848 6.639 6.798 1.00 97.69 156 THR A O 1
ATOM 1208 N N . GLU A 1 157 ? -17.787 6.292 7.611 1.00 97.50 157 GLU A N 1
ATOM 1209 C CA . GLU A 1 157 ? -17.090 6.709 6.389 1.00 97.50 157 GLU A CA 1
ATOM 1210 C C . GLU A 1 157 ? -16.999 5.609 5.327 1.00 97.50 157 GLU A C 1
ATOM 1212 O O . GLU A 1 157 ? -16.932 5.908 4.136 1.00 97.50 157 GLU A O 1
ATOM 1217 N N . SER A 1 158 ? -17.068 4.339 5.725 1.00 96.75 158 SER A N 1
ATOM 1218 C CA . SER A 1 158 ? -16.650 3.139 4.985 1.00 96.75 158 SER A CA 1
ATOM 1219 C C . SER A 1 158 ? -15.122 2.971 4.872 1.00 96.75 158 SER A C 1
ATOM 1221 O O . SER A 1 158 ? -14.396 3.954 4.690 1.00 96.75 158 SER A O 1
ATOM 1223 N N . PRO A 1 159 ? -14.607 1.721 4.866 1.00 95.56 159 PRO A N 1
ATOM 1224 C CA . PRO A 1 159 ? -13.176 1.458 4.692 1.00 95.56 159 PRO A CA 1
ATOM 1225 C C . PRO A 1 159 ? -12.587 2.092 3.426 1.00 95.56 159 PRO A C 1
ATOM 1227 O O . PRO A 1 159 ? -11.481 2.624 3.453 1.00 95.56 159 PRO A O 1
ATOM 1230 N N . MET A 1 160 ? -13.327 2.082 2.313 1.00 96.44 160 MET A N 1
ATOM 1231 C CA . MET A 1 160 ? -12.817 2.605 1.045 1.00 96.44 160 MET A CA 1
ATOM 1232 C C . MET A 1 160 ? -12.615 4.124 1.082 1.00 96.44 160 MET A C 1
ATOM 1234 O O . MET A 1 160 ? -11.610 4.605 0.562 1.00 96.44 160 MET A O 1
ATOM 1238 N N . ARG A 1 161 ? -13.508 4.888 1.732 1.00 97.38 161 ARG A N 1
ATOM 1239 C CA . ARG A 1 161 ? -13.276 6.333 1.904 1.00 97.38 161 ARG A CA 1
ATOM 1240 C C . ARG A 1 161 ? -12.110 6.623 2.826 1.00 97.38 161 ARG A C 1
ATOM 1242 O O . ARG A 1 161 ? -11.353 7.541 2.536 1.00 97.38 161 ARG A O 1
ATOM 1249 N N . VAL A 1 162 ? -11.939 5.840 3.891 1.00 97.94 162 VAL A N 1
ATOM 1250 C CA . VAL A 1 162 ? -10.782 5.988 4.783 1.00 97.94 162 VAL A CA 1
ATOM 1251 C C . VAL A 1 162 ? -9.483 5.800 3.995 1.00 97.94 162 VAL A C 1
ATOM 1253 O O . VAL A 1 162 ? -8.607 6.657 4.072 1.00 97.94 162 VAL A O 1
ATOM 1256 N N . LEU A 1 163 ? -9.382 4.749 3.170 1.00 97.69 163 LEU A N 1
ATOM 1257 C CA . LEU A 1 163 ? -8.217 4.533 2.299 1.00 97.69 163 LEU A CA 1
ATOM 1258 C C . LEU A 1 163 ? -8.040 5.653 1.265 1.00 97.69 163 LEU A C 1
ATOM 1260 O O . LEU A 1 163 ? -6.921 6.119 1.061 1.00 97.69 163 LEU A O 1
ATOM 1264 N N . ALA A 1 164 ? -9.126 6.118 0.643 1.00 97.25 164 ALA A N 1
ATOM 1265 C CA . ALA A 1 164 ? -9.082 7.218 -0.320 1.00 97.25 164 ALA A CA 1
ATOM 1266 C C . ALA A 1 164 ? -8.583 8.526 0.306 1.00 97.25 164 ALA A C 1
ATOM 1268 O O . ALA A 1 164 ? -7.793 9.236 -0.306 1.00 97.25 164 ALA A O 1
ATOM 1269 N N . ALA A 1 165 ? -9.005 8.822 1.537 1.00 97.00 165 ALA A N 1
ATOM 1270 C CA . ALA A 1 165 ? -8.635 10.040 2.246 1.00 97.00 165 ALA A CA 1
ATOM 1271 C C . ALA A 1 165 ? -7.149 10.085 2.638 1.00 97.00 165 ALA A C 1
ATOM 1273 O O . ALA A 1 165 ? -6.583 11.174 2.737 1.00 97.00 165 ALA A O 1
ATOM 1274 N N . VAL A 1 166 ? -6.522 8.923 2.862 1.00 96.50 166 VAL A N 1
ATOM 1275 C CA . VAL A 1 166 ? -5.092 8.821 3.205 1.00 96.50 166 VAL A CA 1
ATOM 1276 C C . VAL A 1 166 ? -4.173 8.550 2.004 1.00 96.50 166 VAL A C 1
ATOM 1278 O O . VAL A 1 166 ? -2.946 8.661 2.115 1.00 96.50 166 VAL A O 1
ATOM 1281 N N . GLY A 1 167 ? -4.752 8.171 0.865 1.00 95.19 167 GLY A N 1
ATOM 1282 C CA . GLY A 1 167 ? -4.061 7.985 -0.406 1.00 95.19 167 GLY A CA 1
ATOM 1283 C C . GLY A 1 167 ? -3.919 9.289 -1.192 1.00 95.19 167 GLY A C 1
ATOM 1284 O O . GLY A 1 167 ? -4.455 10.336 -0.823 1.00 95.19 167 GLY A O 1
ATOM 1285 N N . VAL A 1 168 ? -3.175 9.236 -2.293 1.00 93.69 168 VAL A N 1
ATOM 1286 C CA . VAL A 1 168 ? -3.156 10.312 -3.296 1.00 93.69 168 VAL A CA 1
ATOM 1287 C C . VAL A 1 168 ? -4.266 10.038 -4.319 1.00 93.69 168 VAL A C 1
ATOM 1289 O O . VAL A 1 168 ? -4.337 8.911 -4.803 1.00 93.69 168 VAL A O 1
ATOM 1292 N N . PRO A 1 169 ? -5.138 10.998 -4.674 1.00 93.25 169 PRO A N 1
ATOM 1293 C CA . PRO A 1 169 ? -6.173 10.780 -5.686 1.00 93.25 169 PRO A CA 1
ATOM 1294 C C . PRO A 1 169 ? -5.575 10.649 -7.094 1.00 93.25 169 PRO A C 1
ATOM 1296 O O . PRO A 1 169 ? -4.495 11.171 -7.387 1.00 93.25 169 PRO A O 1
ATOM 1299 N N . TRP A 1 170 ? -6.283 9.968 -7.996 1.00 90.62 170 TRP A N 1
ATOM 1300 C CA . TRP A 1 170 ? -5.966 10.041 -9.424 1.00 90.62 170 TRP A CA 1
ATOM 1301 C C . TRP A 1 170 ? -6.218 11.464 -9.938 1.00 90.62 170 TRP A C 1
ATOM 1303 O O . TRP A 1 170 ? -7.206 12.089 -9.557 1.00 90.62 170 TRP A O 1
ATOM 1313 N N . SER A 1 171 ? -5.347 11.975 -10.809 1.00 81.75 171 SER A N 1
ATOM 1314 C CA . SER A 1 171 ? -5.598 13.230 -11.525 1.00 81.75 171 SER A CA 1
ATOM 1315 C C . SER A 1 171 ? -6.891 13.108 -12.336 1.00 81.75 171 SER A C 1
ATOM 1317 O O . SER A 1 171 ? -7.113 12.068 -12.964 1.00 81.75 171 SER A O 1
ATOM 1319 N N . GLU A 1 172 ? -7.724 14.152 -12.365 1.00 59.91 172 GLU A N 1
ATOM 1320 C CA . GLU A 1 172 ? -8.851 14.207 -13.300 1.00 59.91 172 GLU A CA 1
ATOM 1321 C C . GLU A 1 172 ? -8.308 14.015 -14.725 1.00 59.91 172 GLU A C 1
ATOM 1323 O O . GLU A 1 172 ? -7.436 14.762 -15.179 1.00 59.91 172 GLU A O 1
ATOM 1328 N N . ARG A 1 173 ? -8.768 12.967 -15.418 1.00 48.66 173 ARG A N 1
ATOM 1329 C CA . ARG A 1 173 ? -8.522 12.821 -16.855 1.00 48.66 173 ARG A CA 1
ATOM 1330 C C . ARG A 1 173 ? -9.398 13.869 -17.550 1.00 48.66 173 ARG A C 1
ATOM 1332 O O . ARG A 1 173 ? -10.591 13.627 -17.713 1.00 48.66 173 ARG A O 1
ATOM 1339 N N . TYR A 1 174 ? -8.823 15.031 -17.856 1.00 33.38 174 TYR A N 1
ATOM 1340 C CA . TYR A 1 174 ? -9.419 16.017 -18.766 1.00 33.38 174 TYR A CA 1
ATOM 1341 C C . TYR A 1 174 ? -9.483 15.467 -20.192 1.00 33.38 174 TYR A C 1
ATOM 1343 O O . TYR A 1 174 ? -8.535 14.743 -20.584 1.00 33.38 174 TYR A O 1
#

pLDDT: mean 88.6, std 11.35, range [33.38, 98.12]